Protein AF-G5JBQ0-F1 (afdb_monomer_lite)

Structure (mmCIF, N/CA/C/O backbone):
data_AF-G5JBQ0-F1
#
_entry.id   AF-G5JBQ0-F1
#
loop_
_atom_site.group_PDB
_atom_site.id
_atom_site.type_symbol
_atom_site.label_atom_id
_atom_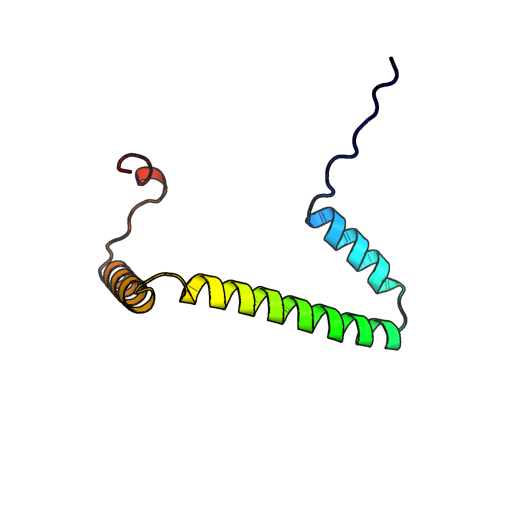site.label_alt_id
_atom_site.label_comp_id
_atom_site.label_asym_id
_atom_site.label_entity_id
_atom_site.label_seq_id
_atom_site.pdbx_PDB_ins_code
_atom_site.Cartn_x
_atom_site.Cartn_y
_atom_site.Cartn_z
_atom_site.occupancy
_atom_site.B_iso_or_equiv
_atom_site.auth_seq_id
_atom_site.auth_comp_id
_atom_site.auth_asym_id
_atom_site.auth_atom_id
_atom_site.pdbx_PDB_model_num
ATOM 1 N N . MET A 1 1 ? -7.819 41.076 -18.452 1.00 39.22 1 MET A N 1
ATOM 2 C CA . MET A 1 1 ? -7.431 40.287 -17.262 1.00 39.22 1 MET A CA 1
ATOM 3 C C . MET A 1 1 ? -7.330 38.833 -17.695 1.00 39.22 1 MET A C 1
ATOM 5 O O . MET A 1 1 ? -8.323 38.295 -18.159 1.00 39.22 1 MET A O 1
ATOM 9 N N . LYS A 1 2 ? -6.134 38.233 -17.673 1.00 41.75 2 LYS A N 1
ATOM 10 C CA . LYS A 1 2 ? -5.970 36.804 -17.976 1.00 41.75 2 LYS A CA 1
ATOM 11 C C . LYS A 1 2 ? -6.301 36.042 -16.695 1.00 41.75 2 LYS A C 1
ATOM 13 O O . LYS A 1 2 ? -5.571 36.176 -15.719 1.00 41.75 2 LYS A O 1
ATOM 18 N N . GLN A 1 3 ? -7.428 35.334 -16.675 1.00 44.72 3 GLN A N 1
ATOM 19 C CA . GLN A 1 3 ? -7.755 34.417 -15.586 1.00 44.72 3 GLN A CA 1
ATOM 20 C C . GLN A 1 3 ? -6.696 33.312 -15.583 1.00 44.72 3 GLN A C 1
ATOM 22 O O . GLN A 1 3 ? -6.659 32.465 -16.473 1.00 44.72 3 GLN A O 1
ATOM 27 N N . SER A 1 4 ? -5.787 33.378 -14.613 1.00 43.81 4 SER A N 1
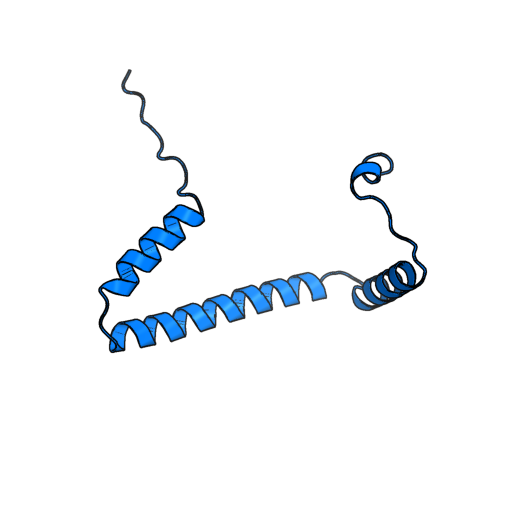ATOM 28 C CA . SER A 1 4 ? -4.880 32.284 -14.297 1.00 43.81 4 SER A CA 1
ATOM 29 C C . SER A 1 4 ? -5.736 31.168 -13.713 1.00 43.81 4 SER A C 1
ATOM 31 O O . SER A 1 4 ? -6.148 31.248 -12.559 1.00 43.81 4 SER A O 1
ATOM 33 N N . SER A 1 5 ? -6.077 30.177 -14.536 1.00 47.00 5 SER A N 1
ATOM 34 C CA . SER A 1 5 ? -6.751 28.969 -14.067 1.00 47.00 5 SER A CA 1
ATOM 35 C C . SER A 1 5 ? -5.755 28.211 -13.202 1.00 47.00 5 SER A C 1
ATOM 37 O O . SER A 1 5 ? -4.818 27.604 -13.714 1.00 47.00 5 SER A O 1
ATOM 39 N N . ILE A 1 6 ? -5.909 28.322 -11.885 1.00 51.50 6 ILE A N 1
ATOM 40 C CA . ILE A 1 6 ? -5.224 27.450 -10.935 1.00 51.50 6 ILE A CA 1
ATOM 41 C C . ILE A 1 6 ? -5.711 26.034 -11.271 1.00 51.50 6 ILE A C 1
ATOM 43 O O . ILE A 1 6 ? -6.927 25.819 -11.249 1.00 51.50 6 ILE A O 1
ATOM 47 N N . PRO A 1 7 ? -4.835 25.091 -11.663 1.00 54.62 7 PRO A N 1
ATOM 48 C CA . PRO A 1 7 ? -5.275 23.735 -11.947 1.00 54.62 7 PRO A CA 1
ATOM 49 C C . PRO A 1 7 ? -5.913 23.164 -10.680 1.00 54.62 7 PRO A C 1
ATOM 51 O O . PRO A 1 7 ? -5.306 23.183 -9.609 1.00 54.62 7 PRO A O 1
ATOM 54 N N . SER A 1 8 ? -7.161 22.708 -10.795 1.00 56.81 8 SER A N 1
ATOM 55 C CA . SER A 1 8 ? -7.843 21.997 -9.716 1.00 56.81 8 SER A CA 1
ATOM 56 C C . SER A 1 8 ? -6.987 20.801 -9.287 1.00 56.81 8 SER A C 1
ATOM 58 O O . SER A 1 8 ? -6.407 20.147 -10.163 1.00 56.81 8 SER A O 1
ATOM 60 N N . PRO A 1 9 ? -6.885 20.506 -7.977 1.00 65.12 9 PRO A N 1
ATOM 61 C CA . PRO A 1 9 ? -6.147 19.340 -7.511 1.00 65.12 9 PRO A CA 1
ATOM 62 C C . PRO A 1 9 ? -6.668 18.095 -8.236 1.00 65.12 9 PRO A C 1
ATOM 64 O O . PRO A 1 9 ? -7.880 17.913 -8.382 1.00 65.12 9 PRO A O 1
ATOM 67 N N . LEU A 1 10 ? -5.750 17.273 -8.750 1.00 69.31 10 LEU A N 1
ATOM 68 C CA . LEU A 1 10 ? -6.107 16.011 -9.392 1.00 69.31 10 LEU A CA 1
ATOM 69 C C . LEU A 1 10 ? -6.877 15.161 -8.373 1.00 69.31 10 LEU A C 1
ATOM 71 O O . LEU A 1 10 ? -6.439 15.007 -7.234 1.00 69.31 10 LEU A O 1
ATOM 75 N N . SER A 1 11 ? -8.036 14.630 -8.766 1.00 87.50 11 SER A N 1
ATOM 76 C CA . SER A 1 11 ? -8.774 13.702 -7.912 1.00 87.50 11 SER A CA 1
ATOM 77 C C . SER A 1 11 ? -7.957 12.425 -7.702 1.00 87.50 11 SER A C 1
ATOM 79 O O . SER A 1 11 ? -7.188 12.026 -8.581 1.00 87.50 11 SER A O 1
ATOM 81 N N . SER A 1 12 ? -8.152 11.754 -6.561 1.00 88.81 12 SER A N 1
ATOM 82 C CA . SER A 1 12 ? -7.500 10.465 -6.271 1.00 88.81 12 SER A CA 1
ATOM 83 C C . SER A 1 12 ? -7.679 9.468 -7.422 1.00 88.81 12 SER A C 1
ATOM 85 O O . SER A 1 12 ? -6.730 8.800 -7.820 1.00 88.81 12 SER A O 1
ATOM 87 N N . GLU A 1 13 ? -8.867 9.447 -8.027 1.00 90.25 13 GLU A N 1
ATOM 88 C CA . GLU A 1 13 ? -9.170 8.580 -9.165 1.00 90.25 13 GLU A CA 1
ATOM 89 C C . GLU A 1 13 ? -8.318 8.896 -10.400 1.00 90.25 13 GLU A C 1
ATOM 91 O O . GLU A 1 13 ? -7.779 7.998 -11.043 1.00 90.25 13 GLU A O 1
ATOM 96 N N . LYS A 1 14 ? -8.117 10.182 -10.703 1.00 92.06 14 LYS A N 1
ATOM 97 C CA . LYS A 1 14 ? -7.293 10.595 -11.841 1.00 92.06 14 LYS A CA 1
ATOM 98 C C . LYS A 1 14 ? -5.815 10.264 -11.627 1.00 92.06 14 LYS A C 1
ATOM 100 O O . LYS A 1 14 ? -5.152 9.824 -12.560 1.00 92.06 14 LYS A O 1
ATOM 105 N N . ILE A 1 15 ? -5.320 10.415 -10.399 1.00 92.50 15 ILE A N 1
ATOM 106 C CA . ILE A 1 15 ? -3.949 10.030 -10.036 1.00 92.50 15 ILE A CA 1
ATOM 107 C C . ILE A 1 15 ? -3.760 8.516 -10.191 1.00 92.50 15 ILE A C 1
ATOM 109 O O . ILE A 1 15 ? -2.776 8.079 -10.783 1.00 92.50 15 ILE A O 1
ATOM 113 N N . LYS A 1 16 ? -4.717 7.707 -9.717 1.00 93.00 16 LYS A N 1
ATOM 114 C CA . LYS A 1 16 ? -4.678 6.244 -9.875 1.00 93.00 16 LYS A CA 1
ATOM 115 C C . LYS A 1 16 ? -4.639 5.834 -11.345 1.00 93.00 16 LYS A C 1
ATOM 117 O O . LYS A 1 16 ? -3.834 4.976 -11.704 1.00 93.00 16 LYS A O 1
ATOM 122 N N . GLN A 1 17 ? -5.450 6.473 -12.187 1.00 94.38 17 GLN A N 1
ATOM 123 C CA . GLN A 1 17 ? -5.460 6.205 -13.623 1.00 94.38 17 GLN A CA 1
ATOM 124 C C . GLN A 1 17 ? -4.112 6.539 -14.278 1.00 94.38 17 GLN A C 1
ATOM 126 O O . GLN A 1 17 ? -3.561 5.716 -15.005 1.00 94.38 17 GLN A O 1
ATOM 131 N N . GLU A 1 18 ? -3.547 7.716 -13.995 1.00 95.25 18 GLU A N 1
ATOM 132 C CA . GLU A 1 18 ? -2.247 8.118 -14.549 1.00 95.25 18 GLU A CA 1
ATOM 133 C C . GLU A 1 18 ? -1.120 7.170 -14.096 1.00 95.25 18 GLU A C 1
ATOM 135 O O . GLU A 1 18 ? -0.270 6.781 -14.900 1.00 95.25 18 GLU A O 1
ATOM 140 N N . ILE A 1 19 ? -1.141 6.716 -12.837 1.00 95.06 19 ILE A N 1
ATOM 141 C CA . ILE A 1 19 ? -0.198 5.709 -12.330 1.00 95.06 19 ILE A CA 1
ATOM 142 C C . ILE A 1 19 ? -0.341 4.391 -13.099 1.00 95.06 19 ILE A C 1
ATOM 144 O O . ILE A 1 19 ? 0.664 3.856 -13.565 1.00 95.06 19 ILE A O 1
ATOM 148 N N . GLN A 1 20 ? -1.560 3.871 -13.271 1.00 95.44 20 GLN A N 1
ATOM 149 C CA . GLN A 1 20 ? -1.797 2.630 -14.021 1.00 95.44 20 GLN A CA 1
ATOM 150 C C . GLN A 1 20 ? -1.278 2.725 -15.462 1.00 95.44 20 GLN A C 1
ATOM 152 O O . GLN A 1 20 ? -0.602 1.807 -15.942 1.00 95.44 20 GLN A O 1
ATOM 157 N N . ASP A 1 21 ? -1.517 3.857 -16.124 1.00 96.44 21 ASP A N 1
ATOM 158 C CA . ASP A 1 21 ? -1.024 4.110 -17.475 1.00 96.44 21 ASP A CA 1
ATOM 159 C C . ASP A 1 21 ? 0.511 4.083 -17.528 1.00 96.44 21 ASP A C 1
ATOM 161 O O . ASP A 1 21 ? 1.087 3.505 -18.456 1.00 96.44 21 ASP A O 1
ATOM 165 N N . HIS A 1 22 ? 1.193 4.655 -16.532 1.00 96.38 22 HIS A N 1
ATOM 166 C CA . HIS A 1 22 ? 2.652 4.600 -16.431 1.00 96.38 22 HIS A CA 1
ATOM 167 C C . HIS A 1 22 ? 3.169 3.185 -16.158 1.00 96.38 22 HIS A C 1
ATOM 169 O O . HIS A 1 22 ? 4.085 2.737 -16.852 1.00 96.38 22 HIS A O 1
ATOM 175 N N . LEU A 1 23 ? 2.561 2.459 -15.214 1.00 96.81 23 LEU A N 1
ATOM 176 C CA . LEU A 1 23 ? 2.940 1.085 -14.871 1.00 96.81 23 LEU A CA 1
ATOM 177 C C . LEU A 1 23 ? 2.863 0.150 -16.083 1.00 96.81 23 LEU A C 1
ATOM 179 O O . LEU A 1 23 ? 3.752 -0.677 -16.269 1.00 96.81 23 LEU A O 1
ATOM 183 N N . SER A 1 24 ? 1.863 0.331 -16.955 1.00 96.25 24 SER A N 1
ATOM 184 C CA . SER A 1 24 ? 1.674 -0.495 -18.159 1.00 96.25 24 SER A CA 1
ATOM 185 C C . SER A 1 24 ? 2.839 -0.447 -19.161 1.00 96.25 24 SER A C 1
ATOM 187 O O . SER A 1 24 ? 2.943 -1.311 -20.032 1.00 96.25 24 SER A O 1
ATOM 189 N N . ARG A 1 25 ? 3.719 0.558 -19.055 1.00 97.00 25 ARG A N 1
ATOM 190 C CA . ARG A 1 25 ? 4.827 0.810 -19.993 1.00 97.00 25 ARG A CA 1
ATOM 191 C C . ARG A 1 25 ? 6.198 0.469 -19.411 1.00 97.00 25 ARG A C 1
ATOM 193 O O . ARG A 1 25 ? 7.199 0.593 -20.115 1.00 97.00 25 ARG A O 1
ATOM 200 N N . LEU A 1 26 ? 6.263 0.088 -18.137 1.00 96.56 26 LEU A N 1
ATOM 201 C CA . LEU A 1 26 ? 7.517 -0.222 -17.461 1.00 96.56 26 LEU A CA 1
ATOM 202 C C . LEU A 1 26 ? 7.997 -1.640 -17.777 1.00 96.56 26 LEU A C 1
ATOM 204 O O . LEU A 1 26 ? 7.221 -2.549 -18.066 1.00 96.56 26 LEU A O 1
ATOM 208 N N . SER A 1 27 ? 9.312 -1.833 -17.694 1.00 98.00 27 SER A N 1
ATOM 209 C CA . SER A 1 27 ? 9.908 -3.166 -17.727 1.00 98.00 27 SER A CA 1
ATOM 210 C C . SER A 1 27 ? 9.651 -3.908 -16.414 1.00 98.00 27 SER A C 1
ATOM 212 O O . SER A 1 27 ? 9.421 -3.297 -15.370 1.00 98.00 27 SER A O 1
ATOM 214 N N . LEU A 1 28 ? 9.770 -5.238 -16.451 1.00 96.44 28 LEU A N 1
ATOM 215 C CA . LEU A 1 28 ? 9.607 -6.088 -15.270 1.00 96.44 28 LEU A CA 1
ATOM 216 C C . LEU A 1 28 ? 10.530 -5.684 -14.110 1.00 96.44 28 LEU A C 1
ATOM 218 O O . LEU A 1 28 ? 10.101 -5.694 -12.962 1.00 96.44 28 LEU A O 1
ATOM 222 N N . ASP A 1 29 ? 11.783 -5.321 -14.387 1.00 97.31 29 ASP A N 1
ATOM 223 C CA . ASP A 1 29 ? 12.721 -4.952 -13.322 1.00 97.31 29 ASP A CA 1
ATOM 224 C C . ASP A 1 29 ? 12.348 -3.625 -12.658 1.00 97.31 29 ASP A C 1
ATOM 226 O O . ASP A 1 29 ? 12.395 -3.528 -11.435 1.00 97.31 29 ASP A O 1
ATOM 230 N N . HIS A 1 30 ? 11.866 -2.643 -13.426 1.00 96.75 30 HIS A N 1
ATOM 231 C CA . HIS A 1 30 ? 11.324 -1.417 -12.841 1.00 96.75 30 HIS A CA 1
ATOM 232 C C . HIS A 1 30 ? 10.025 -1.680 -12.071 1.00 96.75 30 HIS A C 1
ATOM 234 O O . HIS A 1 30 ? 9.824 -1.094 -11.012 1.00 96.75 30 HIS A O 1
ATOM 240 N N . LEU A 1 31 ? 9.165 -2.587 -12.546 1.00 97.12 31 LEU A N 1
ATOM 241 C CA . LEU A 1 31 ? 7.952 -2.977 -11.822 1.00 97.12 31 LEU A CA 1
ATOM 242 C C . LEU A 1 31 ? 8.263 -3.618 -10.464 1.00 97.12 31 LEU A C 1
ATOM 244 O O . LEU A 1 31 ? 7.568 -3.320 -9.498 1.00 97.12 31 LEU A O 1
ATOM 248 N N . LYS A 1 32 ? 9.319 -4.436 -10.358 1.00 93.38 32 LYS A N 1
ATOM 249 C CA . LYS A 1 32 ? 9.778 -4.977 -9.065 1.00 93.38 32 LYS A CA 1
ATOM 250 C C . LYS A 1 32 ? 10.187 -3.860 -8.105 1.00 93.38 32 LYS A C 1
ATOM 252 O O . LYS A 1 32 ? 9.735 -3.845 -6.971 1.00 93.38 32 LYS A O 1
ATOM 257 N N . THR A 1 33 ? 10.965 -2.883 -8.577 1.00 95.94 33 THR A N 1
ATOM 258 C CA . THR A 1 33 ? 11.344 -1.726 -7.750 1.00 95.94 33 THR A CA 1
ATOM 259 C C . THR A 1 33 ? 10.125 -0.930 -7.284 1.00 95.94 33 THR A C 1
ATOM 261 O O . THR A 1 33 ? 10.062 -0.517 -6.130 1.00 95.94 33 THR A O 1
ATOM 264 N N . ILE A 1 34 ? 9.136 -0.722 -8.159 1.00 96.75 34 ILE A N 1
ATOM 265 C CA . ILE A 1 34 ? 7.898 -0.035 -7.775 1.00 96.75 34 ILE A CA 1
ATOM 266 C C . ILE A 1 34 ? 7.098 -0.851 -6.754 1.00 96.75 34 ILE A C 1
ATOM 268 O O . ILE A 1 34 ? 6.541 -0.268 -5.824 1.00 96.75 34 ILE A O 1
ATOM 272 N N . LEU A 1 35 ? 7.058 -2.179 -6.882 1.00 94.94 35 LEU A N 1
ATOM 273 C CA . LEU A 1 35 ? 6.404 -3.051 -5.908 1.00 94.94 35 LEU A CA 1
ATOM 274 C C . LEU A 1 35 ? 7.037 -2.914 -4.518 1.00 94.94 35 LEU A C 1
ATOM 276 O O . LEU A 1 35 ? 6.310 -2.747 -3.542 1.00 94.94 35 LEU A O 1
ATOM 280 N N . ASP A 1 36 ? 8.366 -2.907 -4.432 1.00 92.69 36 ASP A N 1
ATOM 281 C CA . ASP A 1 36 ? 9.072 -2.747 -3.155 1.00 92.69 36 ASP A CA 1
ATOM 282 C C . ASP A 1 36 ? 8.739 -1.393 -2.500 1.00 92.69 36 ASP A C 1
ATOM 284 O O . ASP A 1 36 ? 8.396 -1.329 -1.320 1.00 92.69 36 ASP A O 1
ATOM 288 N N . ILE A 1 37 ? 8.763 -0.306 -3.282 1.00 94.88 37 ILE A N 1
ATOM 289 C CA . ILE A 1 37 ? 8.450 1.048 -2.793 1.00 94.88 37 ILE A CA 1
ATOM 290 C C . ILE A 1 37 ? 6.993 1.153 -2.335 1.00 94.88 37 ILE A C 1
ATOM 292 O O . ILE A 1 37 ? 6.712 1.707 -1.276 1.00 94.88 37 ILE A O 1
ATOM 296 N N . THR A 1 38 ? 6.054 0.645 -3.134 1.00 94.38 38 THR A N 1
ATOM 297 C CA . THR A 1 38 ? 4.620 0.741 -2.817 1.00 94.38 38 THR A CA 1
ATOM 298 C C . THR A 1 38 ? 4.238 -0.129 -1.625 1.00 94.38 38 THR A C 1
ATOM 300 O O . THR A 1 38 ? 3.402 0.288 -0.829 1.00 94.38 38 THR A O 1
ATOM 303 N N . THR A 1 39 ? 4.897 -1.277 -1.447 1.00 90.88 39 THR A N 1
ATOM 304 C CA . THR A 1 39 ? 4.748 -2.113 -0.248 1.00 90.88 39 THR A CA 1
ATOM 305 C C . THR A 1 39 ? 5.224 -1.361 0.991 1.00 90.88 39 THR A C 1
ATOM 307 O O . THR A 1 39 ? 4.455 -1.219 1.936 1.00 90.88 39 THR A O 1
ATOM 310 N N . TYR A 1 40 ? 6.433 -0.788 0.955 1.00 89.75 40 TYR A N 1
ATOM 311 C CA . TYR A 1 40 ? 6.964 0.010 2.066 1.00 89.75 40 TYR A CA 1
ATOM 312 C C . TYR A 1 40 ? 6.037 1.176 2.446 1.00 89.75 40 TYR A C 1
ATOM 314 O O . TYR A 1 40 ? 5.746 1.380 3.621 1.00 89.75 40 TYR A O 1
ATOM 322 N N . LEU A 1 41 ? 5.535 1.927 1.458 1.00 91.62 41 LEU A N 1
ATOM 323 C CA . LEU A 1 41 ? 4.618 3.041 1.716 1.00 91.62 41 LEU A CA 1
ATOM 324 C C . LEU A 1 41 ? 3.290 2.566 2.316 1.00 91.62 41 LEU A C 1
ATOM 326 O O . LEU A 1 41 ? 2.806 3.172 3.266 1.00 91.62 41 LEU A O 1
ATOM 330 N N . SER A 1 42 ? 2.725 1.469 1.806 1.00 87.88 42 SER A N 1
ATOM 331 C CA . SER A 1 42 ? 1.484 0.901 2.342 1.00 87.88 42 SER A CA 1
ATOM 332 C C . SER A 1 42 ? 1.650 0.408 3.780 1.00 87.88 42 SER A C 1
ATOM 334 O O . SER A 1 42 ? 0.743 0.578 4.593 1.00 87.88 42 SER A O 1
ATOM 336 N N . GLU A 1 43 ? 2.786 -0.213 4.098 1.00 86.69 43 GLU A N 1
ATOM 337 C CA . GLU A 1 43 ? 3.108 -0.640 5.460 1.00 86.69 43 GLU A CA 1
ATOM 338 C C . GLU A 1 43 ? 3.276 0.567 6.384 1.00 86.69 43 GLU A C 1
ATOM 340 O O . GLU A 1 43 ? 2.705 0.580 7.470 1.00 86.69 43 GLU A O 1
ATOM 345 N N . GLN A 1 44 ? 3.972 1.615 5.932 1.00 85.56 44 GLN A N 1
ATOM 346 C CA . GLN A 1 44 ? 4.149 2.846 6.700 1.00 85.56 44 GLN A CA 1
ATOM 347 C C . GLN A 1 44 ? 2.814 3.560 6.969 1.00 85.56 44 GLN A C 1
ATOM 349 O O . GLN A 1 44 ? 2.584 4.007 8.090 1.00 85.56 44 GLN A O 1
ATOM 354 N N . GLU A 1 45 ? 1.924 3.666 5.977 1.00 81.75 45 GLU A N 1
ATOM 355 C CA . GLU A 1 45 ? 0.581 4.239 6.164 1.00 81.75 45 GLU A CA 1
ATOM 356 C C . GLU A 1 45 ? -0.251 3.401 7.147 1.00 81.75 45 GLU A C 1
ATOM 358 O O . GLU A 1 45 ? -0.932 3.947 8.016 1.00 81.75 45 GLU A O 1
ATOM 363 N N . SER A 1 46 ? -0.143 2.071 7.073 1.00 79.75 46 SER A N 1
ATOM 364 C CA . SER A 1 46 ? -0.800 1.164 8.017 1.00 79.75 46 SER A CA 1
ATOM 365 C C . SER A 1 46 ? -0.231 1.274 9.438 1.00 79.75 46 SER A C 1
ATOM 367 O O . SER A 1 46 ? -0.981 1.187 10.414 1.00 79.75 46 SER A O 1
ATOM 369 N N . GLU A 1 47 ? 1.083 1.439 9.584 1.00 79.06 47 GLU A N 1
ATOM 370 C CA . GLU A 1 47 ? 1.742 1.600 10.881 1.00 79.06 47 GLU A CA 1
ATOM 371 C C . GLU A 1 47 ? 1.428 2.966 11.497 1.00 79.06 47 GLU A C 1
ATOM 373 O O . GLU A 1 47 ? 1.103 3.027 12.681 1.00 79.06 47 GLU A O 1
ATOM 378 N N . ALA A 1 48 ? 1.424 4.038 10.700 1.00 69.69 48 ALA A N 1
ATOM 379 C CA . ALA A 1 48 ? 0.993 5.364 11.138 1.00 69.69 48 ALA A CA 1
ATOM 380 C C . ALA A 1 48 ? -0.453 5.333 11.658 1.00 69.69 48 ALA A C 1
ATOM 382 O O . ALA A 1 48 ? -0.703 5.763 12.782 1.00 69.69 48 ALA A O 1
ATOM 383 N N . ALA A 1 49 ? -1.374 4.707 10.917 1.00 68.06 49 ALA A N 1
ATOM 384 C CA . ALA A 1 49 ? -2.751 4.512 11.371 1.00 68.06 49 ALA A CA 1
ATOM 385 C C . ALA A 1 49 ? -2.828 3.694 12.676 1.00 68.06 49 ALA A C 1
ATOM 387 O O . ALA A 1 49 ? -3.618 3.992 13.571 1.00 68.06 49 ALA A O 1
ATOM 388 N N . THR A 1 50 ? -1.975 2.676 12.827 1.00 71.31 50 THR A N 1
ATOM 389 C CA . THR A 1 50 ? -1.898 1.870 14.058 1.00 71.31 50 THR A CA 1
ATOM 390 C C . THR A 1 50 ? -1.365 2.685 15.239 1.00 71.31 50 THR A C 1
ATOM 392 O O . THR A 1 50 ? -1.820 2.507 16.370 1.00 71.31 50 THR A O 1
ATOM 395 N N . GLN A 1 51 ? -0.409 3.579 14.997 1.00 69.38 51 GLN A N 1
ATOM 396 C CA . GLN A 1 51 ? 0.181 4.428 16.022 1.00 69.38 51 GLN A CA 1
ATOM 397 C C . GLN A 1 51 ? -0.796 5.518 16.482 1.00 69.38 51 GLN A C 1
ATOM 399 O O . GLN A 1 51 ? -0.946 5.709 17.686 1.00 69.38 51 GLN A O 1
ATOM 404 N N . GLU A 1 52 ? -1.538 6.137 15.561 1.00 68.88 52 GLU A N 1
ATOM 405 C CA . GLU A 1 52 ? -2.621 7.076 15.889 1.00 68.88 52 GLU A CA 1
ATOM 406 C C . GLU A 1 52 ? -3.670 6.430 16.812 1.00 68.88 52 GLU A C 1
ATOM 408 O O . GLU A 1 52 ? -4.066 7.017 17.817 1.00 68.88 52 GLU A O 1
ATOM 413 N N . ILE A 1 53 ? -4.061 5.178 16.541 1.00 72.75 53 ILE A N 1
ATOM 414 C CA . ILE A 1 53 ? -4.994 4.422 17.395 1.00 72.75 53 ILE A CA 1
ATOM 415 C C . ILE A 1 53 ? -4.391 4.146 18.781 1.00 72.75 53 ILE A C 1
ATOM 417 O O . ILE A 1 53 ? -5.096 4.234 19.786 1.00 72.75 53 ILE A O 1
ATOM 421 N N . ARG A 1 54 ? -3.093 3.822 18.865 1.00 67.94 54 ARG A N 1
ATOM 422 C CA . ARG A 1 54 ? -2.400 3.578 20.147 1.00 67.94 54 ARG A CA 1
ATOM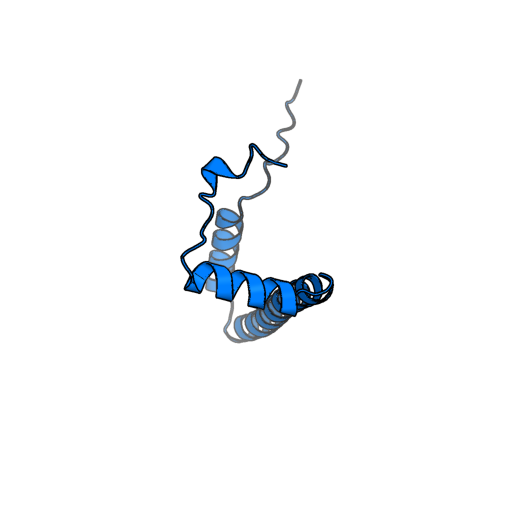 423 C C . ARG A 1 54 ? -2.283 4.826 21.015 1.00 67.94 54 ARG A C 1
ATOM 425 O O . ARG A 1 54 ? -2.177 4.695 22.232 1.00 67.94 54 ARG A O 1
ATOM 432 N N . GLU A 1 55 ? -2.268 6.006 20.408 1.00 80.12 55 GLU A N 1
ATOM 433 C CA . GLU A 1 55 ? -2.205 7.281 21.123 1.00 80.12 55 GLU A CA 1
ATOM 434 C C . GLU A 1 55 ? -3.541 7.667 21.764 1.00 80.12 55 GLU A C 1
ATOM 436 O O . GLU A 1 55 ? -3.553 8.490 22.681 1.00 80.12 55 GLU A O 1
ATOM 441 N N . ILE A 1 56 ? -4.650 7.037 21.357 1.00 78.19 56 ILE A N 1
ATOM 442 C CA . ILE A 1 56 ? -5.952 7.227 21.997 1.00 78.19 56 ILE A CA 1
ATOM 443 C C . ILE A 1 56 ? -5.903 6.620 23.412 1.00 78.19 56 ILE A C 1
ATOM 445 O O . ILE A 1 56 ? -5.755 5.400 23.566 1.00 78.19 56 ILE A O 1
ATOM 449 N N . PRO A 1 57 ? -6.055 7.435 24.474 1.00 76.56 57 PRO A N 1
ATOM 450 C CA . PRO A 1 57 ? -6.051 6.929 25.839 1.00 76.56 57 PRO A CA 1
ATOM 451 C C . PRO A 1 57 ? -7.152 5.886 26.042 1.00 76.56 57 PRO A C 1
ATOM 453 O O . PRO A 1 57 ? -8.293 6.091 25.634 1.00 76.56 57 PRO A O 1
ATOM 456 N N . ASN A 1 58 ? -6.815 4.777 26.701 1.00 85.31 58 ASN A N 1
ATOM 457 C CA . ASN A 1 58 ? -7.748 3.697 27.042 1.00 85.31 58 ASN A CA 1
ATOM 458 C C . ASN A 1 58 ? -8.486 3.077 25.836 1.00 85.31 58 ASN A C 1
ATOM 460 O O . ASN A 1 58 ? -9.558 2.497 26.005 1.00 85.31 58 ASN A O 1
ATOM 464 N N . ILE A 1 59 ? -7.916 3.142 24.625 1.00 85.31 59 ILE A N 1
ATOM 465 C CA . ILE A 1 59 ? -8.562 2.642 23.400 1.00 85.31 59 ILE A CA 1
ATOM 466 C C . ILE A 1 59 ? -9.052 1.193 23.506 1.00 85.31 59 ILE A C 1
ATOM 468 O O . ILE A 1 59 ? -10.132 0.872 23.024 1.00 85.31 59 ILE A O 1
ATOM 472 N N . MET A 1 60 ? -8.316 0.322 24.200 1.00 83.25 60 MET A N 1
ATOM 473 C CA . MET A 1 60 ? -8.722 -1.074 24.389 1.00 83.25 60 MET A CA 1
ATOM 474 C C . MET A 1 60 ? -9.994 -1.210 25.235 1.00 83.25 60 MET A C 1
ATOM 476 O O . MET A 1 60 ? -10.846 -2.039 24.927 1.00 83.25 60 MET A O 1
ATOM 480 N N . GLU A 1 61 ? -10.148 -0.384 26.272 1.00 85.69 61 GLU A N 1
ATOM 481 C CA . GLU A 1 61 ? -11.341 -0.377 27.128 1.00 85.69 61 GLU A CA 1
ATOM 482 C C . GLU A 1 61 ? -12.548 0.209 26.381 1.00 85.69 61 GLU A C 1
ATOM 484 O O . GLU A 1 61 ? -13.667 -0.300 26.491 1.00 85.69 61 GLU A O 1
ATOM 489 N N . LEU A 1 62 ? -12.314 1.247 25.568 1.00 86.38 62 LEU A N 1
ATOM 490 C CA . LEU A 1 62 ? -13.332 1.845 24.702 1.00 86.38 62 LEU A CA 1
ATOM 491 C C . LEU A 1 62 ? -13.826 0.846 23.648 1.00 86.38 62 LEU A C 1
ATOM 493 O O . LEU A 1 62 ? -15.034 0.701 23.473 1.00 86.38 62 LEU A O 1
ATOM 497 N N . LEU A 1 63 ? -12.914 0.111 23.004 1.00 86.38 63 LEU A N 1
ATOM 498 C CA . LEU A 1 63 ? -13.256 -0.925 22.027 1.00 86.38 63 LEU A CA 1
ATOM 499 C C . LEU A 1 63 ? -14.047 -2.069 22.667 1.00 86.38 63 LEU A C 1
ATOM 501 O O . LEU A 1 63 ? -15.101 -2.428 22.155 1.00 86.38 63 LEU A O 1
ATOM 505 N N . GLN A 1 64 ? -13.616 -2.581 23.824 1.00 86.88 64 GLN A N 1
ATOM 506 C CA . GLN A 1 64 ? -14.360 -3.623 24.547 1.00 86.88 64 GLN A CA 1
ATOM 507 C C . GLN A 1 64 ? -15.768 -3.169 24.953 1.00 86.88 64 GLN A C 1
ATOM 509 O O . GLN A 1 64 ? -16.727 -3.947 24.899 1.00 86.88 64 GLN A O 1
ATOM 514 N N . THR A 1 65 ? -15.909 -1.904 25.354 1.00 88.00 65 THR A N 1
ATOM 515 C CA . THR A 1 65 ? -17.211 -1.318 25.688 1.00 88.00 65 THR A CA 1
ATOM 516 C C . THR A 1 65 ? -18.095 -1.219 24.447 1.00 88.00 65 THR A C 1
ATOM 518 O O . THR A 1 65 ? -19.251 -1.638 24.492 1.00 88.00 65 THR A O 1
ATOM 521 N N . ALA A 1 66 ? -17.551 -0.732 23.330 1.00 85.31 66 ALA A N 1
ATOM 522 C CA . ALA A 1 66 ? -18.267 -0.635 22.062 1.00 85.31 66 ALA A CA 1
ATOM 523 C C . ALA A 1 66 ? -18.700 -2.017 21.543 1.00 85.31 66 ALA A C 1
ATOM 525 O O . ALA A 1 66 ? -19.862 -2.203 21.192 1.00 85.31 66 ALA A O 1
ATOM 526 N N . GLU A 1 67 ? -17.818 -3.020 21.575 1.00 88.31 67 GLU A N 1
ATOM 527 C CA . GLU A 1 67 ? -18.140 -4.406 21.202 1.00 88.31 67 GLU A CA 1
ATOM 528 C C . GLU A 1 67 ? -19.272 -4.984 22.062 1.00 88.31 67 GLU A C 1
ATOM 530 O O . GLU A 1 67 ? -20.177 -5.654 21.552 1.00 88.31 67 GLU A O 1
ATOM 535 N N . SER A 1 68 ? -19.258 -4.688 23.365 1.00 87.12 68 SER A N 1
ATOM 536 C CA . SER A 1 68 ? -20.311 -5.107 24.296 1.00 87.12 68 SER A CA 1
ATOM 537 C C . SER A 1 68 ? -21.645 -4.415 24.001 1.00 87.12 68 SER A C 1
ATOM 539 O O . SER A 1 68 ? -22.687 -5.067 24.024 1.00 87.12 68 SER A O 1
ATOM 541 N N . GLN A 1 69 ? -21.628 -3.117 23.680 1.00 87.25 69 GLN A N 1
ATOM 542 C CA . GLN A 1 69 ? -22.821 -2.350 23.303 1.00 87.25 69 GLN A CA 1
ATOM 543 C C . GLN A 1 69 ? -23.423 -2.848 21.986 1.00 87.25 69 GLN A C 1
ATOM 545 O O . GLN A 1 69 ? -24.625 -3.103 21.933 1.00 87.25 69 GLN A O 1
ATOM 550 N N . VAL A 1 70 ? -22.594 -3.093 20.966 1.00 87.38 70 VAL A N 1
ATOM 551 C CA . VAL A 1 70 ? -23.018 -3.692 19.689 1.00 87.38 70 VAL A CA 1
ATOM 552 C C . VAL A 1 70 ? -23.641 -5.069 19.922 1.00 87.38 70 VAL A C 1
ATOM 554 O O . VAL A 1 70 ? -24.735 -5.341 19.431 1.00 87.38 70 VAL A O 1
ATOM 557 N N . SER A 1 71 ? -22.990 -5.921 20.719 1.00 84.94 71 SER A N 1
ATOM 558 C CA . SER A 1 71 ? -23.493 -7.265 21.043 1.00 84.94 71 SER A CA 1
ATOM 559 C C . SER A 1 71 ? -24.820 -7.234 21.809 1.00 84.94 71 SER A C 1
ATOM 561 O O . SER A 1 71 ? -25.647 -8.130 21.656 1.00 84.94 71 SER A O 1
ATOM 563 N N . ALA A 1 72 ? -25.039 -6.196 22.617 1.00 87.75 72 ALA A N 1
ATOM 564 C CA . ALA A 1 72 ? -26.285 -5.950 23.335 1.00 87.75 72 ALA A CA 1
ATOM 565 C C . ALA A 1 72 ? -27.358 -5.232 22.486 1.00 87.75 72 ALA A C 1
ATOM 567 O O . ALA A 1 72 ? -28.468 -5.012 22.968 1.00 87.75 72 ALA A O 1
ATOM 568 N N . GLY A 1 73 ? -27.055 -4.883 21.229 1.00 84.69 73 GLY A N 1
ATOM 569 C CA . GLY A 1 73 ? -27.968 -4.177 20.327 1.00 84.69 73 GLY A CA 1
ATOM 570 C C . GLY A 1 73 ? -28.115 -2.680 20.619 1.00 84.69 73 GLY A C 1
ATOM 571 O O . GLY A 1 73 ? -29.039 -2.048 20.112 1.00 84.69 73 GLY A O 1
ATOM 572 N N . HIS A 1 74 ? -27.226 -2.101 21.429 1.00 81.38 74 HIS A N 1
ATOM 573 C CA . HIS A 1 74 ? -27.173 -0.669 21.708 1.00 81.38 74 HIS A CA 1
ATOM 574 C C . HIS A 1 74 ? -26.393 0.043 20.598 1.00 81.38 74 HIS A C 1
ATOM 576 O O . HIS A 1 74 ? -25.193 0.278 20.713 1.00 81.38 74 HIS A O 1
ATOM 582 N N . LEU A 1 75 ? -27.091 0.349 19.505 1.00 79.19 75 LEU A N 1
ATOM 583 C CA . LEU A 1 75 ? -26.580 1.123 18.376 1.00 79.19 75 LEU A CA 1
ATOM 584 C C . LEU A 1 75 ? -27.224 2.510 18.391 1.00 79.19 75 LEU A C 1
ATOM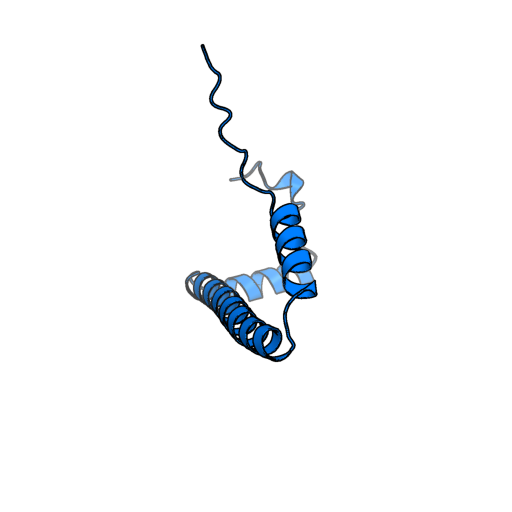 586 O O . LEU A 1 75 ? -28.419 2.629 18.660 1.00 79.19 75 LEU A O 1
ATOM 590 N N . ILE A 1 76 ? -26.435 3.541 18.104 1.00 78.12 76 ILE A N 1
ATOM 591 C CA . ILE A 1 76 ? -26.940 4.896 17.875 1.00 78.12 76 ILE A CA 1
ATOM 592 C C . ILE A 1 76 ? -27.050 5.069 16.362 1.00 78.12 76 ILE A C 1
ATOM 594 O O . ILE A 1 76 ? -26.108 4.726 15.642 1.00 78.12 76 ILE A O 1
ATOM 598 N N . ASP A 1 77 ? -28.195 5.554 15.886 1.00 75.94 77 ASP A N 1
ATOM 599 C CA . ASP A 1 77 ? -28.331 5.940 14.487 1.00 75.94 77 ASP A CA 1
ATOM 600 C C . ASP A 1 77 ? -27.417 7.139 14.219 1.00 75.94 77 ASP A C 1
ATOM 602 O O . ASP A 1 77 ? -27.435 8.134 14.946 1.00 75.94 77 ASP A O 1
ATOM 606 N N . TRP A 1 78 ? -26.577 7.029 13.196 1.00 68.81 78 TRP A N 1
ATOM 607 C CA . TRP A 1 78 ? -25.574 8.042 12.890 1.00 68.81 78 TRP A CA 1
ATOM 608 C C . TRP A 1 78 ? -26.213 9.380 12.489 1.00 68.81 78 TRP A C 1
ATOM 610 O O . TRP A 1 78 ? -25.616 10.426 12.729 1.00 68.81 78 TRP A O 1
ATOM 620 N N . GLU A 1 79 ? -27.440 9.367 11.951 1.00 70.00 79 GLU A N 1
ATOM 621 C CA . GLU A 1 79 ? -28.190 10.593 11.634 1.00 70.00 79 GLU A CA 1
ATOM 622 C C . GLU A 1 79 ? -28.781 11.293 12.876 1.00 70.00 79 GLU A C 1
ATOM 624 O O . GLU A 1 79 ? -29.029 12.494 12.830 1.00 70.00 79 GLU A O 1
ATOM 629 N N . GLU A 1 80 ? -28.959 10.591 14.003 1.00 63.72 80 GLU A N 1
ATOM 630 C CA . GLU A 1 80 ? -29.469 11.171 15.261 1.00 63.72 80 GLU A CA 1
ATOM 631 C C . GLU A 1 80 ? -28.345 11.687 16.187 1.00 63.72 80 GLU A C 1
ATOM 633 O O . GLU A 1 80 ? -28.607 12.331 17.204 1.00 63.72 80 GLU A O 1
ATOM 638 N N . GLY A 1 81 ? -27.078 11.407 15.857 1.00 57.22 81 GLY A N 1
ATOM 639 C CA . GLY A 1 81 ? -25.919 11.669 16.717 1.00 57.22 81 GLY A CA 1
ATOM 640 C C . GLY A 1 81 ? -25.405 13.115 16.755 1.00 57.22 81 GLY A C 1
ATOM 641 O O . GLY A 1 81 ? -24.580 13.422 17.614 1.00 57.22 81 GLY A O 1
ATOM 642 N N . GLU A 1 82 ? -25.863 14.006 15.866 1.00 55.31 82 GLU A N 1
ATOM 643 C CA . GLU A 1 82 ? -25.389 15.405 15.821 1.00 55.31 82 GLU A CA 1
ATOM 644 C C . GLU A 1 82 ? -26.072 16.329 16.848 1.00 55.31 82 GLU A C 1
ATOM 646 O O . GLU A 1 82 ? -25.534 17.389 17.163 1.00 55.31 82 GLU A O 1
ATOM 651 N N . ASP A 1 83 ? -27.202 15.923 17.435 1.00 52.19 83 ASP A N 1
ATOM 652 C CA . ASP A 1 83 ? -28.017 16.802 18.292 1.00 52.19 83 ASP A CA 1
ATOM 653 C C . ASP A 1 83 ? -27.618 16.806 19.784 1.00 52.19 83 ASP A C 1
ATOM 655 O O . ASP A 1 83 ? -28.241 17.506 20.585 1.00 52.19 83 ASP A O 1
ATOM 659 N N . ASN A 1 84 ? -26.590 16.051 20.194 1.00 48.50 84 ASN A N 1
ATOM 660 C CA . ASN A 1 84 ? -26.222 15.893 21.613 1.00 48.50 84 ASN A CA 1
ATOM 661 C C . ASN A 1 84 ? -24.721 16.057 21.935 1.00 48.50 84 ASN A C 1
ATOM 663 O O . ASN A 1 84 ? -24.260 15.548 22.963 1.00 48.50 84 ASN A O 1
ATOM 667 N N . LEU A 1 85 ? -23.967 16.777 21.094 1.00 44.94 85 LEU A N 1
ATOM 668 C CA . LEU A 1 85 ? -22.577 17.182 21.368 1.00 44.94 85 LEU A CA 1
ATOM 669 C C . LEU A 1 85 ? -22.460 18.653 21.789 1.00 44.94 85 LEU A C 1
ATOM 671 O O . LEU A 1 85 ? -23.039 19.526 21.107 1.00 44.94 85 LEU A O 1
#

Organism: NCBI:txid423471

pLDDT: mean 80.2, std 16.05, range [39.22, 98.0]

Sequence (85 aa):
MKQSSIPSPLSSEKIKQEIQDHLSRLSLDHLKTILDITTYLSEQESEAATQEIREIPNIMELLQTAESQVSAGHLIDWEEGEDNL

Secondary structure (DSSP, 8-state):
-----PPPPPPHHHHHHHHHHHHTTS-HHHHHHHHHHHHHHHHHHHHHHHHHHHHSTTHHHHHHHHHHHHHTT----TTTGGGG-

Radius of gyration: 22.12 Å; chains: 1; bounding box: 42×48×47 Å

Foldseek 3Di:
DDPPPPPDPQDPVNVVVVVVVVLVPDDPVVVVVVVVVVVVVVVVVVVVVVVVCVPPPPSVVVVVVVVVCVVVVNDDDPVVPPPPD

=== Feature glossary ===
The record interleaves many kinds of information about one protein. Here is each kind framed as the question it answers.

Q: What does the local fold look like, residue by residue?
A: A 3Di character summarizes, for each residue, the relative orientation of the Cα frame of its nearest spatial neighbor. Because it encodes fold topology rather than chemistry, 3Di alignments detect remote structural similarity that sequence alignment misses.

Q: Which residues are in helices, strands, or l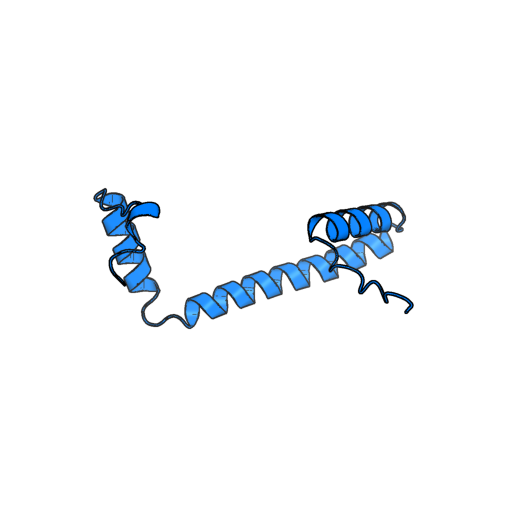oops?
A: Secondary structure is the local, repeating backbone conformation. DSSP classifies it into eight states by reading the hydrogen-bond network: three helix types (H, G, I), two β types (E, B), two non-regular types (T, S), and unstructured coil (-).

Q: How big and how compact is the whole molecule?
A: Three whole-structure scalars: the radius of gyration (RMS distance of Cα from centroid, in Å), the count of Cα–Cα contacts (pairs closer than 8 Å and separated by more than four residues in sequence — i.e. tertiary, not local, contacts), and the bounding-box dimensions. Together they distinguish compact globular folds from extended fibres or disordered chains.

Q: How confident is the AlphaFold model at each residue?
A: For AlphaFold models, the B-factor field carries pLDDT — the model's own estimate of local accuracy on a 0–100 scale. Regions with pLDDT<50 should be treated as essentially unmodeled; they often correspond to intrinsically disordered segments.

Q: What family and function is it annotated with?
A: Functional annotations link the protein to curated databases. InterPro entries identify conserved domains and families by matching the sequence against member-database signatures (Pfam, PROSITE, CDD, …). Gene Ontology (GO) terms describe molecular function, biological process, and cellular component in a controlled vocabulary. CATH places the structure in a hierarchical fold classification (Class/Architecture/Topology/Homologous-superfamily). The organism is the source species.

Q: What known structures does this most resemble?
A: Nearest PDB neighbors are the top structural matches found by Foldseek when searching this structure against the entire Protein Data Bank. Each hit reports a TM-score (0 to 1; >0.5 almost always implies the same fold) and an E-value. These are *structural* homologs — they may share no detectable sequence similarity.

Q: Which residues are buried vs exposed?
A: Solvent-accessible surface area (SASA) is the area in Å² traced out by the centre of a 1.4 Å probe sphere (a water molecule) rolled over the protein's van der Waals surface (Shrake–Rupley / Lee–Richards construction). Buried residues have near-zero SASA; fully exposed residues can exceed 200 Å². The total SASA scales roughly with the number of surface residues.

Q: What are the backbone torsion angles?
A: φ (phi) and ψ (psi) are the two rotatable backbone dihedrals per residue: φ is the C(i-1)–N–Cα–C torsion, ψ is the N–Cα–C–N(i+1) torsion, both in degrees on (−180°, 180°]. α-helical residues cluster near (−60°, −45°); β-strand residues near (−120°, +130°). A Ramachandran plot is simply a scatter of (φ, ψ) for every residue.

Q: Are the domains correctly placed relative to each other?
A: Predicted aligned error is AlphaFold's pairwise confidence. Unlike pLDDT (per-residue), PAE is per-residue-pair and captures whether two parts of the structure are correctly placed relative to each other. Units are ångströms of expected positional error.

Q: What if only a Cα trace is available?
A: P-SEA three-state annotation labels each residue as helix, strand, or coil based purely on the geometry of the Cα trace. It serves as a fallback when the full backbone (and thus DSSP) is unavailable.

Q: What is the amino-acid chain?
A: This is the polypeptide sequence — one letter per residue, N-terminus first. Length ranges from a few dozen residues for small domains to over a thousand for large multi-domain proteins.

Q: What do the rendered images show?
A: The six renders are orthographic views along the three Cartesian axes in both directions. Representation (cartoon, sticks, or surface) and color scheme (sequence-rainbow or by-chain) vary across proteins so the training set covers all the common visualization conventions.

Q: What do the diagnostic plots show?
A: Plot images: a contact map (which residues are close in 3D, as an N×N binary image), a Ramachandran scatter (backbone torsion angles, revealing secondary-structure composition at a glance), and — for AlphaFold structures — a PAE heatmap (pairwise prediction confidence).

Q: How mobile is each atom in the crystal?
A: B-factor (Debye–Waller factor) reflects atomic displacement in the crystal lattice. It is an experimental observable (units Å²), not a prediction; low values mean the atom is pinned down, high values mean it moves or is heterogeneous across the crystal.

Q: Where is each backbone ato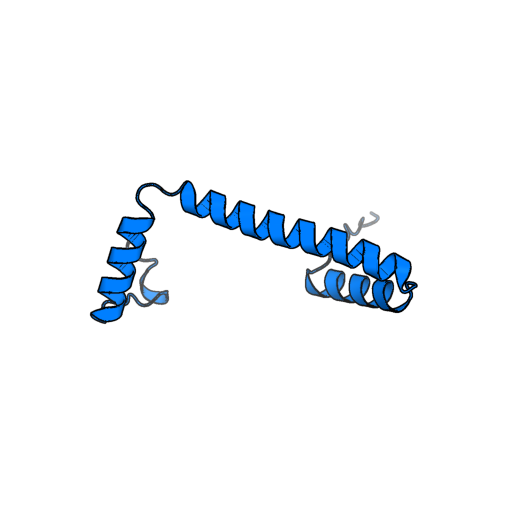m in 3D?
A: The mmCIF table is the protein's shape written out atom by atom. For each backbone N, Cα, C, and carbonyl O, it records an (x, y, z) coordinate triple in Å plus the residue type, chain letter, and residue number.